Protein AF-A0A2U3QDW5-F1 (afdb_monomer_lite)

Foldseek 3Di:
DDDDDDPDDPPDPPPPPPPPPPPQLPPCNLAPEEEAEEAADEQDEACFAYEYAYEYHYEHAYEFNVNRAADQASEFYVAEYHDDDYEYPRHAYEHQAEYEEENYEYAHEYAYCAYYHYYHYDHPYYYHHVNPDDGPDPSVVSVVVNVVVVVVVVPDDDPDDDDDDD

Sequence (166 aa):
MRNSFFLSILTGILITCSISQATMIGPASDYNVFVFHDMNVWTSHSQGRVAAGGNISMSGGYSVGLLASPADYSMVSGRNVYFGPGTVFNGGVFAGGNIQLKNYCVRGDVTANGRINKNGGTITGKISQNAADVSPIGFASAYSYLSSTSLSLAAMAPTGITYVSP

Secondary structure (DSSP, 8-state):
-------------------------GGGTT-SEEESS-EEEES-EESS-EEESS-EEEESS-EE-TTSPP-SEEEEESS-EEE-SEEE-SSEEEESS-EEEEEEEESS-EEESS-EEEEEEEE-S-EEES--PPPSS-HHHHHHHHHHHHHHHHTSPP--------

InterPro domains:
  IPR026588 Choice-of-anchor A domain [PF20597] (26-162)
  IPR026588 Choice-of-anchor A domain [TIGR04215] (30-161)

pLDDT: mean 85.48, std 17.39, range [38.56, 98.69]

Organism: NCBI:txid2016548

Structure (mmCIF, N/CA/C/O backbone):
data_AF-A0A2U3QDW5-F1
#
_entry.id   AF-A0A2U3QDW5-F1
#
loop_
_atom_site.group_PDB
_atom_site.id
_atom_site.type_symbol
_atom_site.label_atom_id
_atom_site.label_alt_id
_atom_site.label_comp_id
_atom_site.label_asym_id
_atom_site.label_entity_id
_atom_site.label_seq_id
_atom_site.pdbx_PDB_ins_code
_atom_site.Cartn_x
_atom_site.Cartn_y
_atom_site.Cartn_z
_atom_site.occupancy
_atom_site.B_iso_or_equiv
_atom_site.auth_seq_id
_atom_site.auth_comp_id
_atom_site.auth_asym_id
_atom_site.auth_atom_id
_atom_site.pdbx_PDB_model_num
ATOM 1 N N . MET A 1 1 ? 35.000 -24.744 -71.842 1.00 38.56 1 MET A N 1
ATOM 2 C CA . MET A 1 1 ? 34.648 -23.310 -71.960 1.00 38.56 1 MET A CA 1
ATOM 3 C C . MET A 1 1 ? 33.254 -23.144 -71.366 1.00 38.56 1 MET A C 1
ATOM 5 O O . MET A 1 1 ? 32.343 -23.799 -71.836 1.00 38.56 1 MET A O 1
ATOM 9 N N . ARG A 1 2 ? 33.167 -22.614 -70.137 1.00 44.47 2 ARG A N 1
ATOM 10 C CA . ARG A 1 2 ? 32.606 -21.276 -69.840 1.00 44.47 2 ARG A CA 1
ATOM 11 C C . ARG A 1 2 ? 31.138 -21.131 -70.275 1.00 44.47 2 ARG A C 1
ATOM 13 O O . ARG A 1 2 ? 30.888 -20.855 -71.437 1.00 44.47 2 ARG A O 1
ATOM 20 N N . ASN A 1 3 ? 30.196 -21.235 -69.339 1.00 40.28 3 ASN A N 1
ATOM 21 C CA . ASN A 1 3 ? 29.643 -20.035 -68.705 1.00 40.28 3 ASN A CA 1
ATOM 22 C C . ASN A 1 3 ? 28.633 -20.389 -67.606 1.00 40.28 3 ASN A C 1
ATOM 24 O O . ASN A 1 3 ? 27.570 -20.950 -67.849 1.00 40.28 3 ASN A O 1
ATOM 28 N N . SER A 1 4 ? 29.023 -20.014 -66.395 1.00 49.50 4 SER A N 1
ATOM 29 C CA . SER A 1 4 ? 28.197 -19.807 -65.214 1.00 49.50 4 SER A CA 1
ATOM 30 C C . SER A 1 4 ? 27.177 -18.675 -65.432 1.00 49.50 4 SER A C 1
ATOM 32 O O . SER A 1 4 ? 27.296 -17.924 -66.397 1.00 49.50 4 SER A O 1
ATOM 34 N N . PHE A 1 5 ? 26.298 -18.498 -64.438 1.00 45.91 5 PHE A N 1
ATOM 35 C CA . PHE A 1 5 ? 25.375 -17.372 -64.210 1.00 45.91 5 PHE A CA 1
ATOM 36 C C . PHE A 1 5 ? 24.013 -17.476 -64.891 1.00 45.91 5 PHE A C 1
ATOM 38 O O . PHE A 1 5 ? 23.883 -17.092 -66.037 1.00 45.91 5 PHE A O 1
ATOM 45 N N . PHE A 1 6 ? 22.994 -17.923 -64.147 1.00 39.94 6 PHE A N 1
ATOM 46 C CA . PHE A 1 6 ? 21.693 -17.231 -64.033 1.00 39.94 6 PHE A CA 1
ATOM 47 C C . PHE A 1 6 ? 20.846 -17.852 -62.902 1.00 39.94 6 PHE A C 1
ATOM 49 O O . PHE A 1 6 ? 19.665 -18.142 -63.052 1.00 39.94 6 PHE A O 1
ATOM 56 N N . LEU A 1 7 ? 21.465 -18.066 -61.736 1.00 42.16 7 LEU A N 1
ATOM 57 C CA . LEU A 1 7 ? 20.757 -18.424 -60.506 1.00 42.16 7 LEU A CA 1
ATOM 58 C C . LEU A 1 7 ? 21.009 -17.336 -59.464 1.00 42.16 7 LEU A C 1
ATOM 60 O O . LEU A 1 7 ? 21.755 -17.518 -58.510 1.00 42.16 7 LEU A O 1
ATOM 64 N N . SER A 1 8 ? 20.455 -16.155 -59.702 1.00 49.69 8 SER A N 1
ATOM 65 C CA . SER A 1 8 ? 20.518 -15.056 -58.743 1.00 49.69 8 SER A CA 1
ATOM 66 C C . SER A 1 8 ? 19.513 -13.995 -59.157 1.00 49.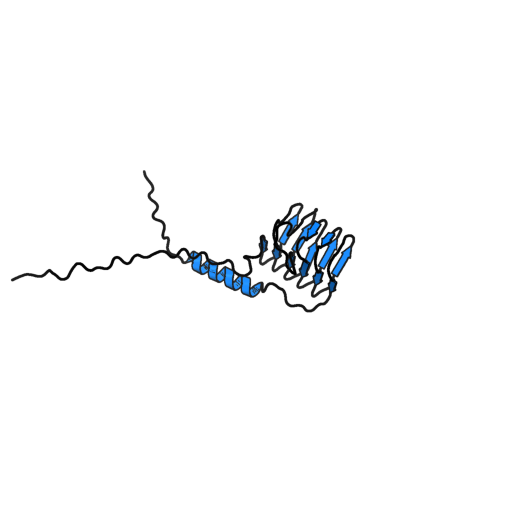69 8 SER A C 1
ATOM 68 O O . SER A 1 8 ? 19.736 -13.322 -60.156 1.00 49.69 8 SER A O 1
ATOM 70 N N . ILE A 1 9 ? 18.403 -13.911 -58.427 1.00 48.69 9 ILE A N 1
ATOM 71 C CA . ILE A 1 9 ? 17.728 -12.704 -57.909 1.00 48.69 9 ILE A CA 1
ATOM 72 C C . ILE A 1 9 ? 16.348 -13.185 -57.431 1.00 48.69 9 ILE A C 1
ATOM 74 O O . ILE A 1 9 ? 15.319 -13.005 -58.068 1.00 48.69 9 ILE A O 1
ATOM 78 N N . LEU A 1 10 ? 16.345 -13.879 -56.297 1.00 40.44 10 LEU A N 1
ATOM 79 C CA . LEU A 1 10 ? 15.215 -13.857 -55.369 1.00 40.44 10 LEU A CA 1
ATOM 80 C C . LEU A 1 10 ? 15.784 -14.002 -53.957 1.00 40.44 10 LEU A C 1
ATOM 82 O O . LEU A 1 10 ? 15.406 -14.870 -53.178 1.00 40.44 10 LEU A O 1
ATOM 86 N N . THR A 1 11 ? 16.794 -13.186 -53.658 1.00 47.88 11 THR A N 1
ATOM 87 C CA . THR A 1 11 ? 17.320 -13.068 -52.303 1.00 47.88 11 THR A CA 1
ATOM 88 C C . THR A 1 11 ? 16.323 -12.205 -51.550 1.00 47.88 11 THR A C 1
ATOM 90 O O . THR A 1 11 ? 16.241 -10.998 -51.768 1.00 47.88 11 THR A O 1
ATOM 93 N N . GLY A 1 12 ? 15.487 -12.873 -50.757 1.00 46.12 12 GLY A N 1
ATOM 94 C CA . GLY A 1 12 ? 14.440 -12.256 -49.964 1.00 46.12 12 GLY A CA 1
ATOM 95 C C . GLY A 1 12 ? 14.976 -11.094 -49.137 1.00 46.12 12 GLY A C 1
ATOM 96 O O . GLY A 1 12 ? 15.917 -11.241 -48.358 1.00 46.12 12 GLY A O 1
ATOM 97 N N . ILE A 1 13 ? 14.335 -9.940 -49.293 1.00 50.69 13 ILE A N 1
ATOM 98 C CA . ILE A 1 13 ? 14.394 -8.874 -48.301 1.00 50.69 13 ILE A CA 1
ATOM 99 C C . ILE A 1 13 ? 13.640 -9.406 -47.076 1.00 50.69 13 ILE A C 1
ATOM 101 O O . ILE A 1 13 ? 12.413 -9.382 -47.009 1.00 50.69 13 ILE A O 1
ATOM 105 N N . LEU A 1 14 ? 14.393 -9.960 -46.124 1.00 44.94 14 LEU A N 1
ATOM 106 C CA . LEU A 1 14 ? 13.940 -10.178 -44.756 1.00 44.94 14 LEU A CA 1
ATOM 107 C C . LEU A 1 14 ? 13.760 -8.796 -44.130 1.00 44.94 14 LEU A C 1
ATOM 109 O O . LEU A 1 14 ? 14.708 -8.186 -43.642 1.00 44.94 14 LEU A O 1
ATOM 113 N N . ILE A 1 15 ? 12.532 -8.285 -44.185 1.00 53.72 15 ILE A N 1
ATOM 114 C CA . ILE A 1 15 ? 12.111 -7.152 -43.367 1.00 53.72 15 ILE A CA 1
ATOM 115 C C . ILE A 1 15 ? 12.164 -7.644 -41.919 1.00 53.72 15 ILE A C 1
ATOM 117 O O . ILE A 1 15 ? 11.224 -8.271 -41.432 1.00 53.72 15 ILE A O 1
ATOM 121 N N . THR A 1 16 ? 13.273 -7.398 -41.220 1.00 47.34 16 THR A N 1
ATOM 122 C CA . THR A 1 16 ? 13.314 -7.521 -39.763 1.00 47.34 16 THR A CA 1
ATOM 123 C C . THR A 1 16 ? 12.519 -6.350 -39.204 1.00 47.34 16 THR A C 1
ATOM 125 O O . THR A 1 16 ? 13.060 -5.291 -38.892 1.00 47.34 16 THR A O 1
ATOM 128 N N . CYS A 1 17 ? 11.197 -6.502 -39.158 1.00 46.84 17 CYS A N 1
ATOM 129 C CA . CYS A 1 17 ? 10.355 -5.589 -38.411 1.00 46.84 17 CYS A CA 1
ATOM 130 C C . CYS A 1 17 ? 10.716 -5.789 -36.939 1.00 46.84 17 CYS A C 1
ATOM 132 O O . CYS A 1 17 ? 10.367 -6.806 -36.338 1.00 46.84 17 CYS A O 1
ATOM 134 N N . SER A 1 18 ? 11.489 -4.859 -36.382 1.00 47.31 18 SER A N 1
ATOM 135 C CA . SER A 1 18 ? 11.727 -4.785 -34.948 1.00 47.31 18 SER A CA 1
ATOM 136 C C . SER A 1 18 ? 10.377 -4.558 -34.285 1.00 47.31 18 SER A C 1
ATOM 138 O O . SER A 1 18 ? 9.852 -3.446 -34.281 1.00 47.31 18 SER A O 1
ATOM 140 N N . ILE A 1 19 ? 9.771 -5.635 -33.791 1.00 48.06 19 ILE A N 1
ATOM 141 C CA . ILE A 1 19 ? 8.536 -5.561 -33.023 1.00 48.06 19 ILE A CA 1
ATOM 142 C C . ILE A 1 19 ? 8.882 -4.734 -31.786 1.00 48.06 19 ILE A C 1
ATOM 144 O O . ILE A 1 19 ? 9.697 -5.160 -30.967 1.00 48.06 19 ILE A O 1
ATOM 148 N N . SER A 1 20 ? 8.317 -3.533 -31.677 1.00 45.94 20 SER A N 1
ATOM 149 C CA . SER A 1 20 ? 8.416 -2.738 -30.457 1.00 45.94 20 SER A CA 1
ATOM 150 C C . SER A 1 20 ? 7.672 -3.498 -29.361 1.00 45.94 20 SER A C 1
ATOM 152 O O . SER A 1 20 ? 6.446 -3.440 -29.267 1.00 45.94 20 SER A O 1
ATOM 154 N N . GLN A 1 21 ? 8.399 -4.301 -28.584 1.00 50.88 21 GLN A N 1
ATOM 155 C CA . GLN A 1 21 ? 7.852 -4.961 -27.408 1.00 50.88 21 GLN A CA 1
ATOM 156 C C . GLN A 1 21 ? 7.754 -3.913 -26.305 1.00 50.88 21 GLN A C 1
ATOM 158 O O . GLN A 1 21 ? 8.677 -3.718 -25.517 1.00 50.88 21 GLN A O 1
ATOM 163 N N . ALA A 1 22 ? 6.617 -3.222 -26.246 1.00 46.34 22 ALA A N 1
ATOM 164 C CA . ALA A 1 22 ? 6.190 -2.589 -25.010 1.00 46.34 22 ALA A CA 1
ATOM 165 C C . ALA A 1 22 ? 5.839 -3.716 -24.030 1.00 46.34 22 ALA A C 1
ATOM 167 O O . ALA A 1 22 ? 4.686 -4.131 -23.921 1.00 46.34 22 ALA A O 1
ATOM 168 N N . THR A 1 23 ? 6.850 -4.285 -23.371 1.00 56.50 23 THR A N 1
ATOM 169 C CA . THR A 1 23 ? 6.611 -5.294 -22.345 1.00 56.50 23 THR A CA 1
ATOM 170 C C . THR A 1 23 ? 5.862 -4.618 -21.211 1.00 56.50 23 THR A C 1
ATOM 172 O O . THR A 1 23 ? 6.377 -3.696 -20.576 1.00 56.50 23 THR A O 1
ATOM 175 N N . MET A 1 24 ? 4.622 -5.051 -20.971 1.00 67.12 24 MET A N 1
ATOM 176 C CA . MET A 1 24 ? 3.855 -4.582 -19.824 1.00 67.12 24 MET A CA 1
ATOM 177 C C . MET A 1 24 ? 4.691 -4.825 -18.568 1.00 67.12 24 MET A C 1
ATOM 179 O O . MET A 1 24 ? 5.183 -5.936 -18.361 1.00 67.12 24 MET A O 1
ATOM 183 N N . ILE A 1 25 ? 4.817 -3.829 -17.692 1.00 75.56 25 ILE A N 1
ATOM 184 C CA . ILE A 1 25 ? 5.559 -3.934 -16.420 1.00 75.56 25 ILE A CA 1
ATOM 185 C C . ILE A 1 25 ? 4.851 -4.835 -15.380 1.00 75.56 25 ILE A C 1
ATOM 187 O O . ILE A 1 25 ? 5.111 -4.767 -14.179 1.00 75.56 25 ILE A O 1
ATOM 191 N N . GLY A 1 26 ? 3.952 -5.706 -15.848 1.00 81.75 26 GLY A N 1
ATOM 192 C CA . GLY A 1 26 ? 3.249 -6.716 -15.072 1.00 81.75 26 GLY A CA 1
ATOM 193 C C . GLY A 1 26 ? 2.456 -6.102 -13.913 1.00 81.75 26 GLY A C 1
ATOM 194 O O . GLY A 1 26 ? 1.823 -5.060 -14.104 1.00 81.75 26 GLY A O 1
ATOM 195 N N . PRO A 1 27 ? 2.493 -6.700 -12.709 1.00 78.50 27 PRO A N 1
ATOM 196 C CA . PRO A 1 27 ? 1.728 -6.228 -11.550 1.00 78.50 27 PRO A CA 1
ATOM 197 C C . PRO A 1 27 ? 2.120 -4.821 -11.069 1.00 78.50 27 PRO A C 1
ATOM 199 O O . PRO A 1 27 ? 1.408 -4.243 -10.257 1.00 78.50 27 PRO A O 1
ATOM 202 N N . ALA A 1 28 ? 3.227 -4.246 -11.557 1.00 84.75 28 ALA A N 1
ATOM 203 C CA . ALA A 1 28 ? 3.594 -2.864 -11.257 1.00 84.75 28 ALA A CA 1
ATOM 204 C C . ALA A 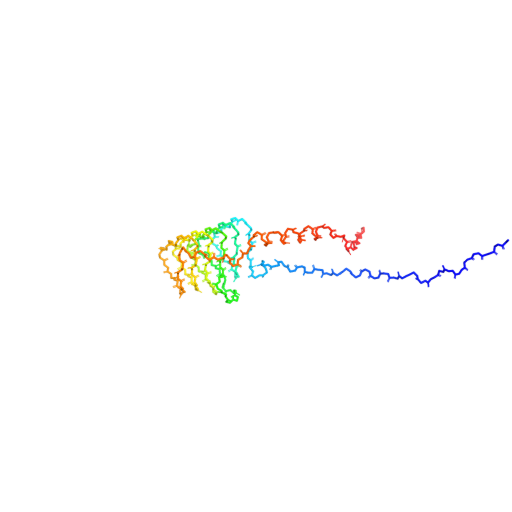1 28 ? 2.788 -1.832 -12.067 1.00 84.75 28 ALA A C 1
ATOM 206 O O . ALA A 1 28 ? 2.792 -0.659 -11.710 1.00 84.75 28 ALA A O 1
ATOM 207 N N . SER A 1 29 ? 2.094 -2.246 -13.134 1.00 86.06 29 SER A N 1
ATOM 208 C CA . SER A 1 29 ? 1.377 -1.333 -14.043 1.00 86.06 29 SER A CA 1
ATOM 209 C C . SER A 1 29 ? 0.229 -0.567 -13.383 1.00 86.06 29 SER A C 1
ATOM 211 O O . SER A 1 29 ? -0.052 0.560 -13.781 1.00 86.06 29 SER A O 1
ATOM 213 N N . ASP A 1 30 ? -0.366 -1.126 -12.330 1.00 87.69 30 ASP A N 1
ATOM 214 C CA . ASP A 1 30 ? -1.448 -0.493 -11.569 1.00 87.69 30 ASP A CA 1
ATOM 215 C C . ASP A 1 30 ? -0.958 0.529 -10.524 1.00 87.69 30 ASP A C 1
ATOM 217 O O . ASP A 1 30 ? -1.766 1.142 -9.816 1.00 87.69 30 ASP A O 1
ATOM 221 N N . TYR A 1 31 ? 0.362 0.706 -10.388 1.00 91.50 31 TYR A N 1
ATOM 222 C CA . TYR A 1 31 ? 0.981 1.499 -9.330 1.00 91.50 31 TYR A CA 1
ATOM 223 C C . TYR A 1 31 ? 1.832 2.633 -9.902 1.00 91.50 31 TYR A C 1
ATOM 225 O O . TYR A 1 31 ? 2.665 2.444 -10.782 1.00 91.50 31 TYR A O 1
ATOM 233 N N . ASN A 1 32 ? 1.680 3.828 -9.328 1.00 92.75 32 ASN A N 1
ATOM 234 C CA . ASN A 1 32 ? 2.551 4.965 -9.631 1.00 92.75 32 ASN A CA 1
ATOM 235 C C . ASN A 1 32 ? 3.938 4.801 -9.012 1.00 92.75 32 ASN A C 1
ATOM 237 O O . ASN A 1 32 ? 4.920 5.318 -9.539 1.00 92.75 32 ASN A O 1
ATOM 241 N N . VAL A 1 33 ? 4.006 4.117 -7.871 1.00 93.12 33 VAL A N 1
ATOM 242 C CA . VAL A 1 33 ? 5.256 3.792 -7.192 1.00 93.12 33 VAL A CA 1
ATOM 243 C C . VAL A 1 33 ? 5.236 2.313 -6.859 1.00 93.12 33 VAL A C 1
ATOM 245 O O . VAL A 1 33 ? 4.354 1.855 -6.134 1.00 93.12 33 VAL A O 1
ATOM 248 N N . PHE A 1 34 ? 6.220 1.583 -7.371 1.00 94.44 34 PHE A N 1
ATOM 249 C CA . PHE A 1 34 ? 6.408 0.166 -7.098 1.00 94.44 34 PHE A CA 1
ATOM 250 C C . PHE A 1 34 ? 7.873 -0.082 -6.735 1.00 94.44 34 PHE A C 1
ATOM 252 O O . PHE A 1 34 ? 8.766 0.129 -7.554 1.00 94.44 34 PHE A O 1
ATOM 259 N N . VAL A 1 35 ? 8.130 -0.501 -5.497 1.00 95.12 35 VAL A N 1
ATOM 260 C CA . VAL A 1 35 ? 9.483 -0.697 -4.953 1.00 95.12 35 VAL A CA 1
ATOM 261 C C . VAL A 1 35 ? 9.596 -2.111 -4.388 1.00 95.12 35 VAL A C 1
ATOM 263 O O . VAL A 1 35 ? 8.678 -2.599 -3.743 1.00 95.12 35 VAL A O 1
ATOM 266 N N . PHE A 1 36 ? 10.714 -2.805 -4.597 1.00 94.38 36 PHE A N 1
ATOM 267 C CA . PHE A 1 36 ? 10.899 -4.154 -4.031 1.00 94.38 36 PHE A CA 1
ATOM 268 C C . PHE A 1 36 ? 11.341 -4.150 -2.565 1.00 94.38 36 PHE A C 1
ATOM 270 O O . PHE A 1 36 ? 11.092 -5.105 -1.832 1.00 94.38 36 PHE A O 1
ATOM 277 N N . HIS A 1 37 ? 11.996 -3.074 -2.145 1.00 95.75 37 HIS A N 1
ATOM 278 C CA . HIS A 1 37 ? 12.522 -2.884 -0.800 1.00 95.75 37 HIS A CA 1
ATOM 279 C C . HIS A 1 37 ? 11.693 -1.860 -0.021 1.00 95.75 37 HIS A C 1
ATOM 281 O O . HIS A 1 37 ? 10.511 -1.660 -0.301 1.00 95.75 37 HIS A O 1
ATOM 287 N N . ASP A 1 38 ? 12.307 -1.261 0.993 1.00 97.19 38 ASP A N 1
ATOM 288 C CA . ASP A 1 38 ? 11.679 -0.271 1.850 1.00 97.19 38 ASP A CA 1
ATOM 289 C C . ASP A 1 38 ? 11.487 1.057 1.101 1.00 97.19 38 ASP A C 1
ATOM 291 O O . ASP A 1 38 ? 12.333 1.488 0.315 1.00 97.19 38 ASP A O 1
ATOM 295 N N . MET A 1 39 ? 10.370 1.723 1.376 1.00 95.31 39 MET A N 1
ATOM 296 C CA . MET A 1 39 ? 10.039 3.051 0.877 1.00 95.31 39 MET A CA 1
ATOM 297 C C . MET A 1 39 ? 9.975 4.023 2.053 1.00 95.31 39 MET A C 1
ATOM 299 O O . MET A 1 39 ? 9.179 3.830 2.970 1.00 95.31 39 MET A O 1
ATOM 303 N N . ASN A 1 40 ? 10.775 5.089 2.005 1.00 94.81 40 ASN A N 1
ATOM 304 C CA . ASN A 1 40 ? 10.743 6.166 2.991 1.00 94.81 40 ASN A CA 1
ATOM 305 C C . ASN A 1 40 ? 10.544 7.511 2.289 1.00 94.81 40 ASN A C 1
ATOM 307 O O . ASN A 1 40 ? 11.385 7.918 1.488 1.00 94.81 40 ASN A O 1
ATOM 311 N N . VAL A 1 41 ? 9.433 8.188 2.572 1.00 90.75 41 VAL A N 1
ATOM 312 C CA . VAL A 1 41 ? 9.081 9.466 1.939 1.00 90.75 41 VAL A CA 1
ATOM 313 C C . VAL A 1 41 ? 8.532 10.468 2.952 1.00 90.75 41 VAL A C 1
ATOM 315 O O . VAL A 1 41 ? 7.856 10.117 3.921 1.00 90.75 41 VAL A O 1
ATOM 318 N N . TRP A 1 42 ? 8.812 11.745 2.699 1.00 88.19 42 TRP A N 1
ATOM 319 C CA . TRP A 1 42 ? 8.462 12.864 3.570 1.00 88.19 42 TRP A CA 1
ATOM 320 C C . TRP A 1 42 ? 7.804 13.986 2.752 1.00 88.19 42 TRP A C 1
ATOM 322 O O . TRP A 1 42 ? 8.282 14.303 1.665 1.00 88.19 42 TRP A O 1
ATOM 332 N N . THR A 1 43 ? 6.702 14.556 3.259 1.00 79.19 43 THR A N 1
ATOM 333 C CA . THR A 1 43 ? 6.027 15.778 2.746 1.00 79.19 43 THR A CA 1
ATOM 334 C C . THR A 1 43 ? 5.847 15.839 1.220 1.00 79.19 43 THR A C 1
ATOM 336 O O . THR A 1 43 ? 6.437 16.684 0.549 1.00 79.19 43 THR A O 1
ATOM 339 N N . SER A 1 44 ? 5.036 14.951 0.643 1.00 84.06 44 SER A N 1
ATOM 340 C CA . SER A 1 44 ? 4.719 14.973 -0.796 1.00 84.06 44 SER A CA 1
ATOM 341 C C . SER A 1 44 ? 3.370 14.288 -1.068 1.00 84.06 44 SER A C 1
ATOM 343 O O . SER A 1 44 ? 2.576 14.112 -0.151 1.00 84.06 44 SER A O 1
ATOM 345 N N . HIS A 1 45 ? 3.047 13.934 -2.307 1.00 81.50 45 HIS A N 1
ATOM 346 C CA . HIS A 1 45 ? 1.879 13.118 -2.622 1.00 81.50 45 HIS A CA 1
ATOM 347 C C . HIS A 1 45 ? 2.151 12.208 -3.823 1.00 81.50 45 HIS A C 1
ATOM 349 O O . HIS A 1 45 ? 2.809 12.608 -4.782 1.00 81.50 45 HIS A O 1
ATOM 355 N N . SER A 1 46 ? 1.601 10.995 -3.791 1.00 85.00 46 SER A N 1
ATOM 356 C CA . SER A 1 46 ? 1.461 10.144 -4.971 1.00 85.00 46 SER A CA 1
ATOM 357 C C . SER A 1 46 ? 0.038 10.276 -5.488 1.00 85.00 46 SER A C 1
ATOM 359 O O . SER A 1 46 ? -0.921 9.974 -4.774 1.00 85.00 46 SER A O 1
ATOM 361 N N . GLN A 1 47 ? -0.106 10.712 -6.738 1.00 88.12 47 GLN A N 1
ATOM 362 C CA . GLN A 1 47 ? -1.422 10.811 -7.368 1.00 88.12 47 GLN A CA 1
ATOM 363 C C . GLN A 1 47 ? -2.065 9.430 -7.553 1.00 88.12 47 GLN A C 1
ATOM 365 O O . GLN A 1 47 ? -3.279 9.305 -7.424 1.00 88.12 47 GLN A O 1
ATOM 370 N N . GLY A 1 48 ? -1.263 8.387 -7.781 1.00 92.38 48 GLY A N 1
ATOM 371 C CA . GLY A 1 48 ? -1.750 7.014 -7.904 1.00 92.38 48 GLY A CA 1
ATOM 372 C C . GLY A 1 48 ? -1.372 6.112 -6.737 1.00 92.38 48 GLY A C 1
ATOM 373 O O . GLY A 1 48 ? -0.922 6.571 -5.681 1.00 92.38 48 GLY A O 1
ATOM 374 N N . ARG A 1 49 ? -1.562 4.807 -6.948 1.00 95.38 49 ARG A N 1
ATOM 375 C CA . ARG A 1 49 ? -1.331 3.768 -5.938 1.00 95.38 49 ARG A CA 1
ATOM 376 C C . ARG A 1 49 ? 0.158 3.562 -5.673 1.00 95.38 49 ARG A C 1
ATOM 378 O O . ARG A 1 49 ? 0.996 3.826 -6.536 1.00 95.38 49 ARG A O 1
ATOM 385 N N . VAL A 1 50 ? 0.470 3.068 -4.479 1.00 96.56 50 VAL A N 1
ATOM 386 C CA . VAL A 1 50 ? 1.838 2.816 -4.019 1.00 96.56 50 VAL A CA 1
ATOM 387 C C . VAL A 1 50 ? 1.974 1.390 -3.494 1.00 96.56 50 VAL A C 1
ATOM 389 O O . VAL A 1 50 ? 1.147 0.927 -2.709 1.00 96.56 50 VAL A O 1
ATOM 392 N N . ALA A 1 51 ? 3.051 0.721 -3.891 1.00 97.19 51 ALA A N 1
ATOM 393 C CA . ALA A 1 51 ? 3.419 -0.607 -3.437 1.00 97.19 51 ALA A CA 1
ATOM 394 C C . ALA A 1 51 ? 4.902 -0.680 -3.060 1.00 97.19 51 ALA A C 1
ATOM 396 O O . ALA A 1 51 ? 5.763 -0.226 -3.816 1.00 97.19 51 ALA A O 1
ATOM 397 N N . ALA A 1 52 ? 5.207 -1.301 -1.920 1.00 97.75 52 ALA A N 1
ATOM 398 C CA . ALA A 1 52 ? 6.573 -1.616 -1.519 1.00 97.75 52 ALA A CA 1
ATOM 399 C C . ALA A 1 52 ? 6.668 -3.053 -0.989 1.00 97.75 52 ALA A C 1
ATOM 401 O O . ALA A 1 52 ? 5.894 -3.443 -0.120 1.00 97.75 52 ALA A O 1
ATOM 402 N N . GLY A 1 53 ? 7.622 -3.843 -1.482 1.00 96.69 53 GLY A N 1
ATOM 403 C CA . GLY A 1 53 ? 7.859 -5.207 -0.994 1.00 96.69 53 GLY A CA 1
ATOM 404 C C . GLY A 1 53 ? 8.467 -5.240 0.408 1.00 96.69 53 GLY A C 1
ATOM 405 O O . GLY A 1 53 ? 8.290 -6.210 1.145 1.00 96.69 53 GLY A O 1
ATOM 406 N N . GLY A 1 54 ? 9.152 -4.161 0.788 1.00 97.38 54 GLY A N 1
ATOM 407 C CA . GLY A 1 54 ? 9.654 -3.925 2.131 1.00 97.38 54 GLY A CA 1
ATOM 408 C C . GLY A 1 54 ? 8.650 -3.194 3.021 1.00 97.38 54 GLY A C 1
ATOM 409 O O . GLY A 1 54 ? 7.443 -3.398 2.929 1.00 97.38 54 GLY A O 1
ATOM 410 N N . ASN A 1 55 ? 9.163 -2.361 3.922 1.00 98.19 55 ASN A N 1
ATOM 411 C CA . ASN A 1 55 ? 8.361 -1.474 4.762 1.00 98.19 55 ASN A CA 1
ATOM 412 C C . ASN A 1 55 ? 7.961 -0.198 4.006 1.00 98.19 55 ASN A C 1
ATOM 414 O O . ASN A 1 55 ? 8.728 0.313 3.194 1.00 98.19 55 ASN A O 1
ATOM 418 N N . ILE A 1 56 ? 6.812 0.380 4.351 1.00 97.94 56 ILE A N 1
ATOM 419 C CA . ILE A 1 56 ? 6.421 1.729 3.926 1.00 97.94 56 ILE A CA 1
ATOM 420 C C . ILE A 1 56 ? 6.496 2.662 5.130 1.00 97.94 56 ILE A C 1
ATOM 422 O O . ILE A 1 56 ? 5.826 2.425 6.131 1.00 97.94 56 ILE A O 1
ATOM 426 N N . SER A 1 57 ? 7.269 3.739 5.016 1.00 97.12 57 SER A N 1
ATOM 427 C CA . SER A 1 57 ? 7.334 4.843 5.972 1.00 97.12 57 SER A CA 1
ATOM 428 C C . SER A 1 57 ? 6.983 6.148 5.265 1.00 97.12 57 SER A C 1
ATOM 430 O O . SER A 1 57 ? 7.697 6.608 4.374 1.00 97.12 57 SER A O 1
ATOM 432 N N . MET A 1 58 ? 5.852 6.735 5.643 1.00 94.62 58 MET A N 1
ATOM 433 C CA . MET A 1 58 ? 5.322 7.961 5.056 1.00 94.62 58 MET A CA 1
ATOM 434 C C . MET A 1 58 ? 4.953 8.942 6.158 1.00 94.62 58 MET A C 1
ATOM 436 O O . MET A 1 58 ? 4.162 8.631 7.051 1.00 94.62 58 MET A O 1
ATOM 440 N N . SER A 1 59 ? 5.518 10.141 6.096 1.00 91.56 59 SER A N 1
ATOM 441 C CA . SER A 1 59 ? 5.341 11.164 7.128 1.00 91.56 59 SER A CA 1
ATOM 442 C C . SER A 1 59 ? 5.212 12.566 6.534 1.00 91.56 59 SER A C 1
ATOM 444 O O . SER A 1 59 ? 5.454 12.798 5.348 1.00 91.56 59 SER A O 1
ATOM 446 N N . GLY A 1 60 ? 4.801 13.519 7.371 1.00 88.12 60 GLY A N 1
ATOM 447 C CA . GLY A 1 60 ? 4.746 14.935 7.003 1.00 88.12 60 GLY A CA 1
ATOM 448 C C . GLY A 1 60 ? 3.611 15.319 6.045 1.00 88.12 60 GLY A C 1
ATOM 449 O O . GLY A 1 60 ? 3.753 16.267 5.287 1.00 88.12 60 GLY A O 1
ATOM 450 N N . GLY A 1 61 ? 2.483 14.604 6.053 1.00 86.81 61 GLY A N 1
ATOM 451 C CA . GLY A 1 61 ? 1.307 14.943 5.238 1.00 86.81 61 GLY A CA 1
ATOM 452 C C . GLY A 1 61 ? 1.204 14.156 3.932 1.00 86.81 61 GLY A C 1
ATOM 453 O O . GLY A 1 61 ? 0.400 14.518 3.072 1.00 86.81 61 GLY A O 1
ATOM 454 N N . TYR A 1 62 ? 2.005 13.097 3.765 1.00 89.75 62 TYR A N 1
ATOM 455 C CA . TYR A 1 62 ? 2.063 12.368 2.505 1.00 89.75 62 TYR A CA 1
ATOM 456 C C . TYR A 1 62 ? 0.727 11.700 2.173 1.00 89.75 62 TYR A C 1
ATOM 458 O O . TYR A 1 62 ? 0.189 10.949 2.983 1.00 89.75 62 TYR A O 1
ATOM 466 N N . SER A 1 63 ? 0.191 11.962 0.981 1.00 93.25 63 SER A N 1
ATOM 467 C CA . SER A 1 63 ? -1.096 11.405 0.546 1.00 93.25 63 SER A CA 1
ATOM 468 C C . SER A 1 63 ? -0.956 10.524 -0.693 1.00 93.25 63 SER A C 1
ATOM 470 O O . SER A 1 63 ? -0.065 10.736 -1.511 1.00 93.25 63 SER A O 1
ATOM 472 N N . VAL A 1 64 ? -1.821 9.518 -0.818 1.00 95.00 64 VAL A N 1
ATOM 473 C CA . VAL A 1 64 ? -1.737 8.463 -1.839 1.00 95.00 64 VAL A CA 1
ATOM 474 C C . VAL A 1 64 ? -3.078 8.293 -2.541 1.00 95.00 64 VAL A C 1
ATOM 476 O O . VAL A 1 64 ? -4.114 8.290 -1.883 1.00 95.00 64 VAL A O 1
ATOM 479 N N . GLY A 1 65 ? -3.053 8.085 -3.857 1.00 93.69 65 GLY A N 1
ATOM 480 C CA . GLY A 1 65 ? -4.193 7.570 -4.618 1.00 93.69 65 GLY A CA 1
ATOM 481 C C . GLY A 1 65 ? -5.282 8.587 -4.950 1.00 93.69 65 GLY A C 1
ATOM 482 O O . GLY A 1 65 ? -6.398 8.178 -5.254 1.00 93.69 65 GLY A O 1
ATOM 483 N N . LEU A 1 66 ? -4.999 9.895 -4.895 1.00 93.25 66 LEU A N 1
ATOM 484 C CA . LEU A 1 66 ? -6.001 10.940 -5.159 1.00 93.25 66 LEU A CA 1
ATOM 485 C C . LEU A 1 66 ? -6.654 10.804 -6.547 1.00 93.25 66 LEU A C 1
ATOM 487 O O . LEU A 1 66 ? -7.861 10.996 -6.679 1.00 93.25 66 LEU A O 1
ATOM 491 N N . LEU A 1 67 ? -5.860 10.447 -7.558 1.00 92.88 67 LEU A N 1
ATOM 492 C CA . LEU A 1 67 ? -6.283 10.225 -8.943 1.00 92.88 67 LEU A CA 1
ATOM 493 C C . LEU A 1 67 ? -6.233 8.741 -9.339 1.00 92.88 67 LEU A C 1
ATOM 495 O O . LEU A 1 67 ? -6.414 8.409 -10.509 1.00 92.88 67 LEU A O 1
ATOM 499 N N . ALA A 1 68 ? -5.987 7.836 -8.385 1.00 92.00 68 ALA A N 1
ATOM 500 C CA . ALA A 1 68 ? -6.085 6.406 -8.644 1.00 92.00 68 ALA A CA 1
ATOM 501 C C . ALA A 1 68 ? -7.547 6.019 -8.892 1.00 92.00 68 ALA A C 1
ATOM 503 O O . ALA A 1 68 ? -8.444 6.495 -8.193 1.00 92.00 68 ALA A O 1
ATOM 504 N N . SER A 1 69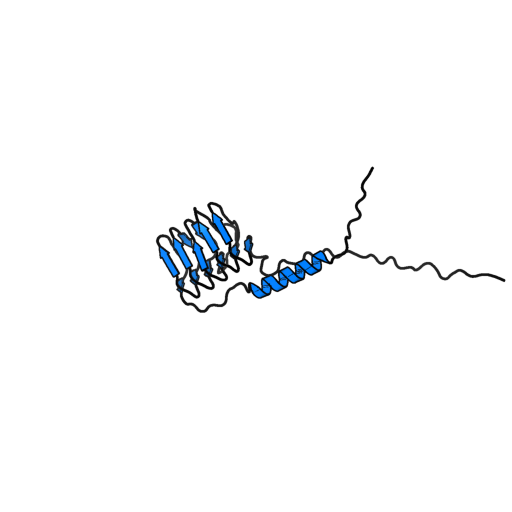 ? -7.777 5.097 -9.828 1.00 92.38 69 SER A N 1
ATOM 505 C CA . SER A 1 69 ? -9.074 4.418 -9.915 1.00 92.38 69 SER A CA 1
ATOM 506 C C . SER A 1 69 ? -9.350 3.663 -8.605 1.00 92.38 69 SER A C 1
ATOM 508 O O . SER A 1 69 ? -8.396 3.111 -8.041 1.00 92.38 69 SER A O 1
ATOM 510 N N . PRO A 1 70 ? -10.607 3.598 -8.124 1.00 93.44 70 PRO A N 1
ATOM 511 C CA . PRO A 1 70 ? -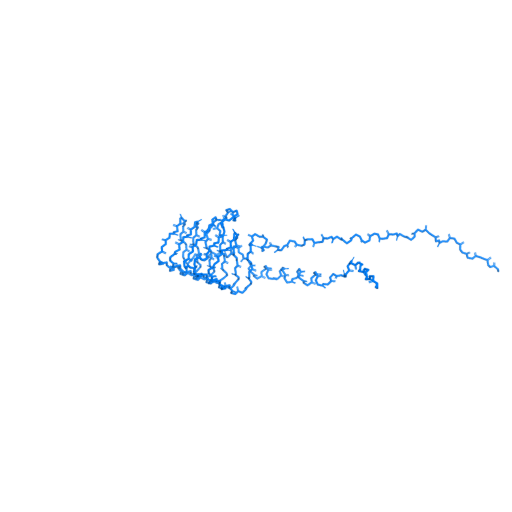10.952 2.852 -6.916 1.00 93.44 70 PRO A CA 1
ATOM 512 C C . PRO A 1 70 ? -10.449 1.403 -6.946 1.00 93.44 70 PRO A C 1
ATOM 514 O O . PRO A 1 70 ? -10.540 0.733 -7.975 1.00 93.44 70 PRO A O 1
ATOM 517 N N . ALA A 1 71 ? -9.910 0.931 -5.825 1.00 93.31 71 ALA A N 1
ATOM 518 C CA . ALA A 1 71 ? -9.553 -0.467 -5.583 1.00 93.31 71 ALA A CA 1
ATOM 519 C C . ALA A 1 71 ? -9.612 -0.787 -4.089 1.00 93.31 71 ALA A C 1
ATOM 521 O O . ALA A 1 71 ? -9.756 0.114 -3.263 1.00 93.31 71 ALA A O 1
ATOM 522 N N . ASP A 1 72 ? -9.433 -2.061 -3.747 1.00 94.38 72 ASP A N 1
ATOM 523 C CA . ASP A 1 72 ? -9.386 -2.508 -2.354 1.00 94.38 72 ASP A CA 1
ATOM 524 C C . ASP A 1 72 ? -8.263 -1.807 -1.583 1.00 94.38 72 ASP A C 1
ATOM 526 O O . ASP A 1 72 ? -8.478 -1.315 -0.475 1.00 94.38 72 ASP A O 1
ATOM 530 N N . TYR A 1 73 ? -7.081 -1.672 -2.200 1.00 96.88 73 TYR A N 1
ATOM 531 C CA . TYR A 1 73 ? -5.905 -1.063 -1.581 1.00 96.88 73 TYR A CA 1
ATOM 532 C C . TYR A 1 73 ? -5.190 -0.088 -2.522 1.00 96.88 73 TYR A C 1
ATOM 534 O O . TYR A 1 73 ? -4.756 -0.450 -3.616 1.00 96.88 73 TYR A O 1
ATOM 542 N N . SER A 1 74 ? -5.000 1.146 -2.052 1.00 97.00 74 SER A N 1
ATOM 543 C CA . SER A 1 74 ? -4.165 2.161 -2.714 1.00 97.00 74 SER A CA 1
ATOM 544 C C . SER A 1 74 ? -2.737 2.185 -2.170 1.00 97.00 74 SER A C 1
ATOM 546 O O . SER A 1 74 ? -1.847 2.760 -2.797 1.00 97.00 74 SER A O 1
ATOM 548 N N . MET A 1 75 ? -2.509 1.561 -1.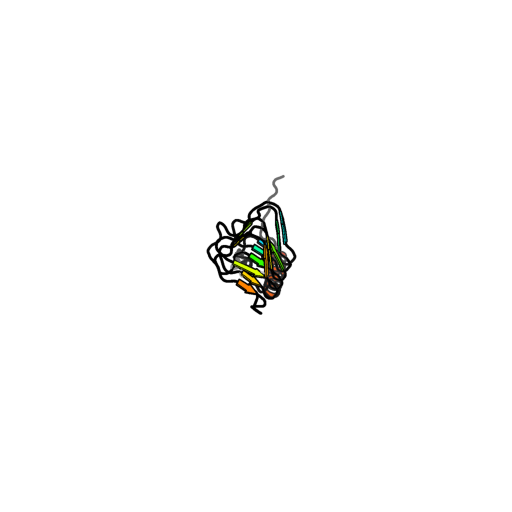013 1.00 97.38 75 MET A N 1
ATOM 549 C CA . MET A 1 75 ? -1.203 1.403 -0.385 1.00 97.38 75 MET A CA 1
ATOM 550 C C . MET A 1 75 ? -1.002 -0.058 0.012 1.00 97.38 75 MET A C 1
ATOM 552 O O . MET A 1 75 ? -1.785 -0.595 0.793 1.00 97.38 75 MET A O 1
ATOM 556 N N . VAL A 1 76 ? 0.056 -0.688 -0.498 1.00 98.00 76 VAL A N 1
ATOM 557 C CA . VAL A 1 76 ? 0.369 -2.097 -0.224 1.00 98.00 76 VAL A CA 1
ATOM 558 C C . VAL A 1 76 ? 1.815 -2.236 0.235 1.00 98.00 76 VAL A C 1
ATOM 560 O O . VAL A 1 76 ? 2.740 -1.870 -0.485 1.00 98.00 76 VAL A O 1
ATOM 563 N N . SER A 1 77 ? 2.016 -2.811 1.417 1.00 98.19 77 SER A N 1
ATOM 564 C CA . SER A 1 77 ? 3.333 -3.156 1.953 1.00 98.19 77 SER A CA 1
ATOM 565 C C . SER A 1 77 ? 3.476 -4.668 2.099 1.00 98.19 77 SER A C 1
ATOM 567 O O . SER A 1 77 ? 2.611 -5.324 2.682 1.00 98.19 77 SER A O 1
ATOM 569 N N . GLY A 1 78 ? 4.586 -5.230 1.622 1.00 97.50 78 GLY A N 1
ATOM 570 C CA . GLY A 1 78 ? 4.957 -6.622 1.887 1.00 97.50 78 GLY A CA 1
ATOM 571 C C . GLY A 1 78 ? 5.354 -6.860 3.348 1.00 97.50 78 GLY A C 1
ATOM 572 O O . GLY A 1 78 ? 5.333 -7.997 3.817 1.00 97.50 78 GLY A O 1
ATOM 573 N N . ARG A 1 79 ? 5.680 -5.793 4.089 1.00 97.69 79 ARG A N 1
ATOM 574 C CA . ARG A 1 79 ? 6.017 -5.827 5.516 1.00 97.69 79 ARG A CA 1
ATOM 575 C C . ARG A 1 79 ? 5.153 -4.834 6.291 1.00 97.69 79 ARG A C 1
ATOM 577 O O . ARG A 1 79 ? 3.933 -4.949 6.282 1.00 97.69 79 ARG A O 1
ATOM 584 N N . ASN A 1 80 ? 5.765 -3.900 7.018 1.00 98.50 80 ASN A N 1
ATOM 585 C CA . ASN A 1 80 ? 5.053 -2.978 7.894 1.00 98.50 80 ASN A CA 1
ATOM 586 C C . ASN A 1 80 ? 4.665 -1.686 7.161 1.00 98.50 80 ASN A C 1
ATOM 588 O O . ASN A 1 80 ? 5.297 -1.306 6.171 1.00 98.50 80 ASN A O 1
ATOM 592 N N . V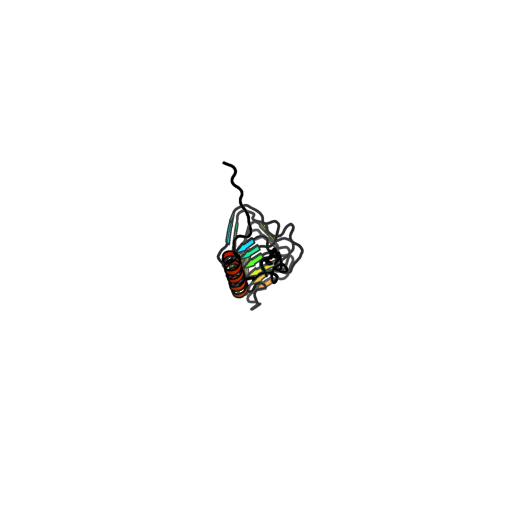AL A 1 81 ? 3.654 -0.988 7.678 1.00 98.50 81 VAL A N 1
ATOM 593 C CA . VAL A 1 81 ? 3.286 0.374 7.265 1.00 98.50 81 VAL A CA 1
ATOM 594 C C . VAL A 1 81 ? 3.377 1.308 8.465 1.00 98.50 81 VAL A C 1
ATOM 596 O O . VAL A 1 81 ? 2.771 1.055 9.504 1.00 98.50 81 VAL A O 1
ATOM 599 N N . TYR A 1 82 ? 4.082 2.417 8.288 1.00 98.00 82 TYR A N 1
ATOM 600 C CA . TYR A 1 82 ? 4.166 3.545 9.205 1.00 98.00 82 TYR A CA 1
ATOM 601 C C . TYR A 1 82 ? 3.633 4.766 8.463 1.00 98.00 82 TYR A C 1
ATOM 603 O O . TYR A 1 82 ? 4.304 5.304 7.582 1.00 98.00 82 TYR A O 1
ATOM 611 N N . PHE A 1 83 ? 2.400 5.165 8.761 1.00 97.44 83 PHE A N 1
ATOM 612 C CA . PHE A 1 83 ? 1.703 6.186 7.990 1.00 97.44 83 PHE A CA 1
ATOM 613 C C . PHE A 1 83 ? 1.174 7.310 8.868 1.00 97.44 83 PHE A C 1
ATOM 615 O O . PHE A 1 83 ? 0.351 7.117 9.766 1.00 97.44 83 PHE A O 1
ATOM 622 N N . GLY A 1 84 ? 1.593 8.514 8.516 1.00 91.75 84 GLY A N 1
ATOM 623 C CA . GLY A 1 84 ? 0.878 9.732 8.823 1.00 91.75 84 GLY A CA 1
ATOM 624 C C . GLY A 1 84 ? 1.753 10.829 9.440 1.00 91.75 84 GLY A C 1
ATOM 625 O O . GLY A 1 84 ? 2.858 10.564 9.920 1.00 91.75 84 GLY A O 1
ATOM 626 N N . PRO A 1 85 ? 1.282 12.090 9.416 1.00 94.88 85 PRO A N 1
ATOM 627 C CA . PRO A 1 85 ? -0.032 12.514 8.918 1.00 94.88 85 PRO A CA 1
ATOM 628 C C . PRO A 1 85 ? -0.185 12.374 7.396 1.00 94.88 85 PRO A C 1
ATOM 630 O O . PRO A 1 85 ? 0.821 12.382 6.689 1.00 94.88 85 PRO A O 1
ATOM 633 N N . GLY A 1 86 ? -1.418 12.230 6.896 1.00 94.69 86 GLY A N 1
ATOM 634 C CA . GLY A 1 86 ? -1.690 12.049 5.461 1.00 94.69 86 GLY A CA 1
ATOM 635 C C . GLY A 1 86 ? -3.055 11.429 5.143 1.00 94.69 86 GLY A C 1
ATOM 636 O O . GLY A 1 86 ? -3.770 11.001 6.053 1.00 94.69 86 GLY A O 1
ATOM 637 N N . THR A 1 87 ? -3.406 11.358 3.851 1.00 96.44 87 THR A N 1
ATOM 638 C CA . THR A 1 87 ? -4.639 10.698 3.379 1.00 96.44 87 THR A CA 1
ATOM 639 C C . THR A 1 87 ? -4.374 9.603 2.344 1.00 96.44 87 THR A C 1
ATOM 641 O O . THR A 1 87 ? -3.640 9.816 1.383 1.00 96.44 87 THR A O 1
ATOM 644 N N . VAL A 1 88 ? -5.018 8.447 2.500 1.00 97.25 88 VAL A N 1
ATOM 645 C CA . VAL A 1 88 ? -5.121 7.409 1.467 1.00 97.25 88 VAL A CA 1
ATOM 646 C C . VAL A 1 88 ? -6.496 7.517 0.814 1.00 97.25 88 VAL A C 1
ATOM 648 O O . VAL A 1 88 ? -7.525 7.373 1.480 1.00 97.25 88 VAL A O 1
ATOM 651 N N . PHE A 1 89 ? -6.502 7.819 -0.481 1.00 96.81 89 PHE A N 1
ATOM 652 C CA . PHE A 1 89 ? -7.685 7.990 -1.315 1.00 96.81 89 PHE A CA 1
ATOM 653 C C . PHE A 1 89 ? -7.932 6.754 -2.186 1.00 96.81 89 PHE A C 1
ATOM 655 O O . PHE A 1 89 ? -7.003 6.023 -2.537 1.00 96.81 89 PHE A O 1
ATOM 662 N N . ASN A 1 90 ? -9.200 6.570 -2.560 1.00 95.75 90 ASN A N 1
ATOM 663 C CA . ASN A 1 90 ? -9.668 5.598 -3.554 1.00 95.75 90 ASN A CA 1
ATOM 664 C C . ASN A 1 90 ? -9.186 4.160 -3.303 1.00 95.75 90 ASN A C 1
ATOM 666 O O . ASN A 1 90 ? -8.949 3.401 -4.240 1.00 95.75 90 ASN A O 1
ATOM 670 N N . GLY A 1 91 ? -9.040 3.807 -2.026 1.00 96.44 91 GLY A N 1
ATOM 671 C CA . GLY A 1 91 ? -8.627 2.490 -1.585 1.00 96.44 91 GLY A CA 1
ATOM 672 C C . GLY A 1 91 ? -8.094 2.489 -0.161 1.00 96.44 91 GLY A C 1
ATOM 673 O O . GLY A 1 91 ? -7.930 3.523 0.493 1.00 96.44 91 GLY A O 1
ATOM 674 N N . GLY A 1 92 ? -7.855 1.280 0.318 1.00 97.44 92 GLY A N 1
ATOM 675 C CA . GLY A 1 92 ? -7.377 0.970 1.647 1.00 97.44 92 GLY A CA 1
ATOM 676 C C . GLY A 1 92 ? -5.859 0.881 1.788 1.00 97.44 92 GLY A C 1
ATOM 677 O O . GLY A 1 92 ? -5.089 1.240 0.889 1.00 97.44 92 GLY A O 1
ATOM 678 N N . VAL A 1 93 ? -5.441 0.344 2.933 1.00 98.12 93 VAL A N 1
ATOM 679 C CA . VAL A 1 93 ? -4.049 0.013 3.259 1.00 98.12 93 VAL A CA 1
ATOM 680 C C . VAL A 1 93 ? -3.942 -1.480 3.553 1.00 98.12 93 VAL A C 1
ATOM 682 O O . VAL A 1 93 ? -4.649 -1.985 4.424 1.00 98.12 93 VAL A O 1
ATOM 685 N N . PHE A 1 94 ? -3.021 -2.160 2.875 1.00 98.50 94 PHE A N 1
ATOM 686 C CA . PHE A 1 94 ? -2.625 -3.531 3.184 1.00 98.50 94 PHE A CA 1
ATOM 687 C C . PHE A 1 94 ? -1.187 -3.574 3.711 1.00 98.50 94 PHE A C 1
ATOM 689 O O . PHE A 1 94 ? -0.293 -2.935 3.146 1.00 98.50 94 PHE A O 1
ATOM 696 N N . ALA A 1 95 ? -0.946 -4.375 4.749 1.00 98.44 95 ALA A N 1
ATOM 697 C CA . ALA A 1 95 ? 0.391 -4.695 5.236 1.00 98.44 95 ALA A CA 1
ATOM 698 C C . ALA A 1 95 ? 0.547 -6.194 5.524 1.00 98.44 95 ALA A C 1
ATOM 700 O O . ALA A 1 95 ? -0.201 -6.771 6.317 1.00 98.44 95 ALA A O 1
ATOM 701 N N . GLY A 1 96 ? 1.593 -6.805 4.962 1.00 97.94 96 GLY A N 1
ATOM 702 C CA . GLY A 1 96 ? 2.004 -8.171 5.303 1.00 97.94 96 GLY A CA 1
ATOM 703 C C . GLY A 1 96 ? 2.509 -8.324 6.746 1.00 97.94 96 GLY A C 1
ATOM 704 O O . GLY A 1 96 ? 2.645 -9.441 7.237 1.00 97.94 96 GLY A O 1
ATOM 705 N N . GLY A 1 97 ? 2.774 -7.214 7.437 1.00 97.88 97 GLY A N 1
ATOM 706 C CA . GLY A 1 97 ? 3.151 -7.139 8.845 1.00 97.88 97 GLY A CA 1
ATOM 707 C C . GLY A 1 97 ? 2.233 -6.210 9.640 1.00 97.88 97 GLY A C 1
ATOM 708 O O . GLY A 1 97 ? 1.011 -6.290 9.552 1.00 97.88 97 GLY A O 1
ATOM 709 N N . ASN A 1 98 ? 2.824 -5.339 10.458 1.00 98.44 98 ASN A N 1
ATOM 710 C CA . ASN A 1 98 ? 2.093 -4.416 11.324 1.00 98.44 98 ASN A CA 1
ATOM 711 C C . ASN A 1 98 ? 1.752 -3.101 10.617 1.00 98.44 98 ASN A C 1
ATOM 713 O O . ASN A 1 98 ? 2.477 -2.646 9.732 1.00 98.44 98 ASN A O 1
ATOM 717 N N . ILE A 1 99 ? 0.704 -2.433 11.095 1.00 98.69 99 ILE A N 1
ATOM 718 C CA . ILE A 1 99 ? 0.345 -1.077 10.678 1.00 98.69 99 ILE A CA 1
ATOM 719 C C . ILE A 1 99 ? 0.398 -0.140 11.885 1.00 98.69 99 ILE A C 1
ATOM 721 O O . ILE A 1 99 ? -0.205 -0.402 12.926 1.00 98.69 99 ILE A O 1
ATOM 725 N N . GLN A 1 100 ? 1.089 0.985 11.727 1.00 98.44 100 GLN A N 1
ATOM 726 C CA . GLN A 1 100 ? 1.104 2.105 12.659 1.00 98.44 100 GLN A CA 1
ATOM 727 C C . GLN A 1 100 ? 0.592 3.357 11.946 1.00 98.44 100 GLN A C 1
ATOM 729 O O . GLN A 1 100 ? 1.229 3.847 11.015 1.00 98.44 100 GLN A O 1
ATOM 734 N N . LEU A 1 101 ? -0.555 3.876 12.385 1.00 97.75 101 LEU A N 1
ATOM 735 C CA . LEU A 1 101 ? -1.183 5.065 11.816 1.00 97.75 101 LEU A CA 1
ATOM 736 C C . LEU A 1 101 ? -1.208 6.214 12.831 1.00 97.75 101 LEU A C 1
ATOM 738 O O . LEU A 1 101 ? -1.640 6.021 13.973 1.00 97.75 101 LEU A O 1
ATOM 742 N N . LYS A 1 102 ? -0.806 7.419 12.413 1.00 97.25 102 LYS A N 1
ATOM 743 C CA . LYS A 1 102 ? -0.836 8.630 13.248 1.00 97.25 102 LYS A CA 1
ATOM 744 C C . LYS A 1 102 ? -1.391 9.831 12.484 1.00 97.25 102 LYS A C 1
ATOM 746 O O . LYS A 1 102 ? -0.816 10.224 11.478 1.00 97.25 102 LYS A O 1
ATOM 751 N N . ASN A 1 103 ? -2.452 10.465 12.987 1.00 96.06 103 ASN A N 1
ATOM 752 C CA . ASN A 1 103 ? -3.067 11.659 12.378 1.00 96.06 103 ASN A CA 1
ATOM 753 C C . ASN A 1 103 ? -3.435 11.464 10.893 1.00 96.06 103 ASN A C 1
ATOM 755 O O . ASN A 1 103 ? -3.004 12.215 10.019 1.00 96.06 103 ASN A O 1
ATOM 759 N N . TYR A 1 104 ? -4.204 10.419 10.607 1.00 96.56 104 TYR A N 1
ATOM 760 C CA . TYR A 1 104 ? -4.396 9.903 9.253 1.00 96.56 104 TYR A CA 1
ATOM 761 C C . TYR A 1 104 ? -5.850 10.017 8.757 1.00 96.56 104 TYR A C 1
ATOM 763 O O . TYR A 1 104 ? -6.791 10.161 9.537 1.00 96.56 104 TYR A O 1
ATOM 771 N N . CYS A 1 105 ? -6.057 9.871 7.452 1.00 97.12 105 CYS A N 1
ATOM 772 C CA . CYS A 1 105 ? -7.361 9.568 6.863 1.00 97.12 105 CYS A CA 1
ATOM 773 C C . CYS A 1 105 ? -7.201 8.415 5.865 1.00 97.12 105 CYS A C 1
ATOM 775 O O . CYS A 1 105 ? -6.396 8.509 4.946 1.00 97.12 105 CYS A O 1
ATOM 777 N N . VAL A 1 106 ? -7.932 7.314 6.037 1.00 98.00 106 VAL A N 1
ATOM 778 C CA . VAL A 1 106 ? -7.952 6.199 5.077 1.00 98.00 106 VAL A CA 1
ATOM 779 C C . VAL A 1 106 ? -9.371 6.017 4.560 1.00 98.00 106 VAL A C 1
ATOM 781 O O . VAL A 1 106 ? -10.291 5.744 5.335 1.00 98.00 106 VAL A O 1
ATOM 784 N N . ARG A 1 107 ? -9.545 6.167 3.245 1.00 97.00 107 ARG A N 1
ATOM 785 C CA . ARG A 1 107 ? -10.831 6.032 2.549 1.00 97.00 107 ARG A CA 1
ATOM 786 C C . ARG A 1 107 ? -11.006 4.634 1.954 1.00 97.00 107 ARG A C 1
ATOM 788 O O . ARG A 1 107 ? -11.159 4.481 0.745 1.00 97.00 107 ARG A O 1
ATOM 795 N N . GLY A 1 108 ? -10.946 3.627 2.816 1.00 97.38 108 GLY A N 1
ATOM 796 C CA . GLY A 1 108 ? -11.037 2.219 2.449 1.00 97.38 108 GLY A CA 1
ATOM 797 C C . GLY A 1 108 ? -10.743 1.312 3.635 1.00 97.38 108 GLY A C 1
ATOM 798 O O . GLY A 1 108 ? -10.683 1.775 4.780 1.00 97.38 108 GLY A O 1
ATOM 799 N N . ASP A 1 109 ? -10.563 0.028 3.349 1.00 97.75 109 ASP A N 1
ATOM 800 C CA . ASP A 1 109 ? -10.281 -0.986 4.359 1.00 97.75 109 ASP A CA 1
ATOM 801 C C . ASP A 1 109 ? -8.819 -0.915 4.827 1.00 97.75 109 ASP A C 1
ATOM 803 O O . ASP A 1 109 ? -7.908 -0.562 4.082 1.00 97.75 109 ASP A O 1
ATOM 807 N N . VAL A 1 110 ? -8.563 -1.247 6.089 1.00 98.25 110 VAL A N 1
ATOM 808 C CA . VAL A 1 110 ? -7.205 -1.353 6.635 1.00 98.25 110 VAL A CA 1
ATOM 809 C C . VAL A 1 110 ? -6.989 -2.780 7.093 1.00 98.25 110 VAL A C 1
ATOM 811 O O . VAL A 1 110 ? -7.617 -3.238 8.045 1.00 98.25 110 VAL A O 1
ATOM 814 N N . THR A 1 111 ? -6.097 -3.477 6.401 1.00 98.50 111 THR A N 1
ATOM 815 C CA . THR A 1 111 ? -5.814 -4.897 6.606 1.00 98.50 111 THR A CA 1
ATOM 816 C C . THR A 1 111 ? -4.348 -5.091 6.956 1.00 98.50 111 THR A C 1
ATOM 818 O O . THR A 1 111 ? -3.461 -4.624 6.245 1.00 98.50 111 THR A O 1
ATOM 821 N N . ALA A 1 112 ? -4.091 -5.782 8.061 1.00 98.31 112 ALA A N 1
ATOM 822 C CA . ALA A 1 112 ? -2.758 -6.144 8.505 1.00 98.31 112 ALA A CA 1
ATOM 823 C C . ALA A 1 112 ? -2.724 -7.615 8.911 1.00 98.31 112 ALA A C 1
ATOM 825 O O . ALA A 1 112 ? -3.560 -8.078 9.694 1.00 98.31 112 ALA A O 1
ATOM 826 N N . ASN A 1 113 ? -1.698 -8.327 8.456 1.00 98.19 113 ASN A N 1
ATOM 827 C CA . ASN A 1 113 ? -1.415 -9.673 8.956 1.00 98.19 113 ASN A CA 1
ATOM 828 C C . ASN A 1 113 ? -0.818 -9.657 10.367 1.00 98.19 113 ASN A C 1
ATOM 830 O O . ASN A 1 113 ? -0.859 -10.669 11.059 1.00 98.19 113 ASN A O 1
ATOM 834 N N . GLY A 1 114 ? -0.300 -8.510 10.808 1.00 97.88 114 GLY A N 1
ATOM 835 C CA . GLY A 1 114 ? 0.069 -8.243 12.191 1.00 97.88 114 GLY A CA 1
ATOM 836 C C . GLY A 1 114 ? -0.931 -7.334 12.910 1.00 97.88 114 GLY A C 1
ATOM 837 O O . GLY A 1 114 ? -2.128 -7.286 12.615 1.00 97.88 114 GLY A O 1
ATOM 838 N N . ARG A 1 115 ? -0.414 -6.570 13.874 1.00 98.06 115 ARG A N 1
ATOM 839 C CA . ARG A 1 115 ? -1.191 -5.650 14.709 1.00 98.06 115 ARG A CA 1
ATOM 840 C C . ARG A 1 115 ? -1.407 -4.301 14.021 1.00 98.06 115 ARG A C 1
ATOM 842 O O . ARG A 1 115 ? -0.502 -3.772 13.376 1.00 98.06 115 ARG A O 1
ATOM 849 N N . ILE A 1 116 ? -2.575 -3.700 14.258 1.00 98.38 116 ILE A N 1
ATOM 850 C CA . ILE A 1 116 ? -2.902 -2.332 13.837 1.00 98.38 116 ILE A CA 1
ATOM 851 C C . ILE A 1 116 ? -2.912 -1.413 15.064 1.00 98.38 116 ILE A C 1
ATOM 853 O O . ILE A 1 116 ? -3.748 -1.551 15.954 1.00 98.38 116 ILE A O 1
ATOM 857 N N . ASN A 1 117 ? -1.996 -0.447 15.101 1.00 98.06 117 ASN A N 1
ATOM 858 C CA . ASN A 1 117 ? -1.962 0.623 16.094 1.00 98.06 117 ASN A CA 1
ATOM 859 C C . ASN A 1 117 ? -2.363 1.937 15.429 1.00 98.06 117 ASN A C 1
ATOM 861 O O . ASN A 1 117 ? -1.720 2.382 14.483 1.00 98.06 117 ASN A O 1
ATOM 865 N N . LYS A 1 118 ? -3.412 2.573 15.944 1.00 96.88 118 LYS A N 1
ATOM 866 C CA . LYS A 1 118 ? -3.974 3.808 15.395 1.00 96.88 118 LYS A CA 1
ATOM 867 C C . LYS A 1 118 ? -4.033 4.890 16.466 1.00 96.88 118 LYS A C 1
ATOM 869 O O . LYS A 1 118 ? -4.522 4.636 17.563 1.00 96.88 118 LYS A O 1
ATOM 874 N N . ASN A 1 119 ? -3.544 6.083 16.143 1.00 97.06 119 ASN A N 1
ATOM 875 C CA . ASN A 1 119 ? -3.577 7.244 17.026 1.00 97.06 119 ASN A CA 1
ATOM 876 C C . ASN A 1 119 ? -4.004 8.502 16.257 1.00 97.06 119 ASN A C 1
ATOM 878 O O . ASN A 1 119 ? -3.211 9.074 15.509 1.00 97.06 119 ASN A O 1
ATOM 882 N N . GLY A 1 120 ? -5.254 8.924 16.463 1.00 92.06 120 GLY A N 1
ATOM 883 C CA . GLY A 1 120 ? -5.865 10.059 15.767 1.00 92.06 120 GLY A CA 1
ATOM 884 C C . GLY A 1 120 ? -6.135 9.776 14.286 1.00 92.06 120 GLY A C 1
ATOM 885 O O . GLY A 1 120 ? -5.344 9.116 13.624 1.00 92.06 120 GLY A O 1
ATOM 886 N N . GLY A 1 121 ? -7.243 10.287 13.748 1.00 95.50 121 GLY A N 1
ATOM 887 C CA . GLY A 1 121 ? -7.608 10.098 12.340 1.00 95.50 121 GLY A CA 1
ATOM 888 C C . GLY A 1 121 ? -8.876 9.278 12.110 1.00 95.50 121 GLY A C 1
ATOM 889 O O . GLY A 1 121 ? -9.610 8.972 13.048 1.00 95.50 121 GLY A O 1
ATOM 890 N N . THR A 1 122 ? -9.145 8.939 10.847 1.00 97.31 122 THR A N 1
ATOM 891 C CA . THR A 1 122 ? -10.369 8.238 10.415 1.00 97.31 122 THR A CA 1
ATOM 892 C C . THR A 1 122 ? -10.077 7.099 9.438 1.00 97.31 122 THR A C 1
ATOM 894 O O . THR A 1 122 ? -9.193 7.207 8.589 1.00 97.31 122 THR A O 1
ATOM 897 N N . ILE A 1 123 ? -10.828 6.001 9.565 1.00 98.06 123 ILE A N 1
ATOM 898 C CA . ILE A 1 123 ? -10.904 4.900 8.590 1.00 98.06 123 ILE A CA 1
ATOM 899 C C . ILE A 1 123 ? -12.373 4.792 8.202 1.00 98.06 123 ILE A C 1
ATOM 901 O O . ILE A 1 123 ? -13.212 4.674 9.093 1.00 98.06 123 ILE A O 1
ATOM 905 N N . THR A 1 124 ? -12.689 4.871 6.911 1.00 97.56 124 THR A N 1
ATOM 906 C CA . THR A 1 124 ? -14.079 4.735 6.441 1.00 97.56 124 THR A CA 1
ATOM 907 C C . THR A 1 124 ? -14.484 3.282 6.205 1.00 97.56 124 THR A C 1
ATOM 909 O O . THR A 1 124 ? -15.675 2.987 6.207 1.00 97.56 124 THR A O 1
ATOM 912 N N . GLY A 1 125 ? -13.516 2.394 5.965 1.00 96.81 125 GLY A N 1
ATOM 913 C CA . GLY A 1 125 ? -13.737 0.968 5.744 1.00 96.81 125 GLY A CA 1
ATOM 914 C C . GLY A 1 125 ? -13.565 0.108 6.997 1.00 96.81 125 GLY A C 1
ATOM 915 O O . GLY A 1 125 ? -13.508 0.589 8.133 1.00 96.81 125 GLY A O 1
ATOM 916 N N . LYS A 1 126 ? -13.482 -1.201 6.773 1.00 97.00 126 LYS A N 1
ATOM 917 C CA . LYS A 1 126 ? -13.272 -2.217 7.805 1.00 97.00 126 LYS A CA 1
ATOM 918 C C . LYS A 1 126 ? -11.823 -2.232 8.274 1.00 97.00 126 LYS A C 1
ATOM 920 O O . LYS A 1 126 ? -10.904 -1.833 7.564 1.00 97.00 126 LYS A O 1
ATOM 925 N N . ILE A 1 127 ? -11.625 -2.722 9.494 1.00 97.62 127 ILE A N 1
ATOM 926 C CA . ILE A 1 127 ? -10.300 -2.938 10.073 1.00 97.62 127 ILE A CA 1
ATOM 927 C C . ILE A 1 127 ? -10.139 -4.433 10.324 1.00 97.62 127 ILE A C 1
ATOM 929 O O . ILE A 1 127 ? -10.866 -4.992 11.145 1.00 97.62 127 ILE A O 1
ATOM 933 N N . SER A 1 128 ? -9.161 -5.041 9.661 1.00 97.75 128 SER A N 1
ATOM 934 C CA . SER A 1 128 ? -8.809 -6.455 9.788 1.00 97.75 128 SER A CA 1
ATOM 935 C C . SER A 1 128 ? -7.381 -6.558 10.316 1.00 97.75 128 SER A C 1
ATOM 937 O O . SER A 1 128 ? -6.426 -6.254 9.609 1.00 97.75 128 SER A O 1
ATOM 939 N N . GLN A 1 129 ? -7.228 -6.939 11.583 1.00 96.94 129 GLN A N 1
ATOM 940 C CA . GLN A 1 129 ? -5.928 -7.150 12.232 1.00 96.94 129 GLN A CA 1
ATOM 941 C C . GLN A 1 129 ? -5.699 -8.642 12.461 1.00 96.94 129 GLN A C 1
ATOM 943 O O . GLN A 1 129 ? -6.656 -9.361 12.747 1.00 96.94 129 GLN A O 1
ATOM 948 N N . ASN A 1 130 ? -4.446 -9.092 12.395 1.00 96.31 130 ASN A N 1
ATOM 949 C CA . ASN A 1 130 ? -4.096 -10.516 12.418 1.00 96.31 130 ASN A CA 1
ATOM 950 C C . ASN A 1 130 ? -4.895 -11.327 11.376 1.00 96.31 130 ASN A C 1
ATOM 952 O O . ASN A 1 130 ? -5.336 -12.437 11.661 1.00 96.31 130 ASN A O 1
ATOM 956 N N . ALA A 1 131 ? -5.127 -10.743 10.195 1.00 90.75 131 ALA A N 1
ATOM 957 C CA . ALA A 1 131 ? -6.077 -11.267 9.213 1.00 90.75 131 ALA A CA 1
ATOM 958 C C . ALA A 1 131 ? -5.612 -12.566 8.523 1.00 90.75 131 ALA A C 1
ATOM 960 O O . ALA A 1 131 ? -6.443 -13.328 8.046 1.00 90.75 131 ALA A O 1
ATOM 961 N N . ALA A 1 132 ? -4.299 -12.837 8.516 1.00 89.75 132 ALA A N 1
ATOM 962 C CA . ALA A 1 132 ? -3.678 -13.933 7.762 1.00 89.75 132 ALA A CA 1
ATOM 963 C C . ALA A 1 132 ? -4.029 -13.921 6.255 1.00 89.75 132 ALA A C 1
ATOM 965 O O . ALA A 1 132 ? -4.052 -14.965 5.603 1.00 89.75 132 ALA A O 1
ATOM 966 N N . ASP A 1 133 ? -4.261 -12.730 5.703 1.00 88.19 133 ASP A N 1
ATOM 967 C CA . ASP A 1 133 ? -4.617 -12.515 4.307 1.00 88.19 133 ASP A CA 1
ATOM 968 C C . ASP A 1 133 ? -3.392 -12.609 3.389 1.00 88.19 133 ASP A C 1
ATOM 970 O O . ASP A 1 133 ? -2.253 -12.293 3.754 1.00 88.19 133 ASP A O 1
ATOM 974 N N . VAL A 1 134 ? -3.623 -13.024 2.147 1.00 87.88 134 VAL A N 1
ATOM 975 C CA . VAL A 1 134 ? -2.581 -13.040 1.117 1.00 87.88 134 VAL A CA 1
ATOM 976 C C . VAL A 1 134 ? -2.354 -11.614 0.623 1.00 87.88 134 VAL A C 1
ATOM 978 O O . VAL A 1 134 ? -3.305 -10.902 0.310 1.00 87.88 134 VAL A O 1
ATOM 981 N N . SER A 1 135 ? -1.086 -11.199 0.521 1.00 90.50 135 SER A N 1
ATOM 982 C CA . SER A 1 135 ? -0.742 -9.908 -0.081 1.00 90.50 135 SER A CA 1
ATOM 983 C C . SER A 1 135 ? -1.352 -9.793 -1.481 1.00 90.50 135 SER A C 1
ATOM 985 O O . SER A 1 135 ? -1.134 -10.697 -2.292 1.00 90.50 135 SER A O 1
ATOM 987 N N . PRO A 1 136 ? -2.033 -8.678 -1.814 1.00 91.50 136 PRO A N 1
ATOM 988 C CA . PRO A 1 136 ? -2.593 -8.475 -3.151 1.00 91.50 136 PRO A CA 1
ATOM 989 C C . PRO A 1 136 ? -1.497 -8.410 -4.228 1.00 91.50 136 PRO A C 1
ATOM 991 O O . PRO A 1 136 ? -1.773 -8.552 -5.414 1.00 91.50 136 PRO A O 1
ATOM 994 N N . ILE A 1 137 ? -0.237 -8.228 -3.815 1.00 92.25 137 ILE A N 1
ATOM 995 C CA . ILE A 1 137 ? 0.938 -8.250 -4.681 1.00 92.25 137 ILE A CA 1
ATOM 996 C C . ILE A 1 137 ? 1.851 -9.403 -4.267 1.00 92.25 137 ILE A C 1
ATOM 998 O O . ILE A 1 137 ? 2.373 -9.438 -3.147 1.00 92.25 137 ILE A O 1
ATOM 1002 N N . GLY A 1 138 ? 2.126 -10.306 -5.208 1.00 92.31 138 GLY A N 1
ATOM 1003 C CA . GLY A 1 138 ? 3.216 -11.270 -5.097 1.00 92.31 138 GLY A CA 1
ATOM 1004 C C . GLY A 1 138 ? 4.561 -10.603 -5.388 1.00 92.31 138 GLY A C 1
ATOM 1005 O O . GLY A 1 138 ? 5.049 -10.663 -6.511 1.00 92.31 138 GLY A O 1
ATOM 1006 N N . PHE A 1 139 ? 5.185 -9.953 -4.402 1.00 92.69 139 PHE A N 1
ATOM 1007 C CA . PHE A 1 139 ? 6.434 -9.206 -4.636 1.00 92.69 139 PHE A CA 1
ATOM 1008 C C . PHE A 1 139 ? 7.580 -10.075 -5.180 1.00 92.69 139 PHE A C 1
ATOM 1010 O O . PHE A 1 139 ? 8.354 -9.608 -6.013 1.00 92.69 139 PHE A O 1
ATOM 1017 N N . ALA A 1 140 ? 7.664 -11.348 -4.777 1.00 91.31 140 ALA A N 1
ATOM 1018 C CA . ALA A 1 140 ? 8.674 -12.279 -5.286 1.00 91.31 140 ALA A CA 1
ATOM 1019 C C . ALA A 1 140 ? 8.466 -12.633 -6.772 1.00 91.31 140 ALA A C 1
ATOM 1021 O O . ALA A 1 140 ? 9.424 -12.653 -7.552 1.00 91.31 140 ALA A O 1
ATOM 1022 N N . SER A 1 141 ? 7.218 -12.875 -7.188 1.00 90.25 141 SER A N 1
ATOM 1023 C CA . SER A 1 141 ? 6.898 -13.145 -8.593 1.00 90.25 141 SER A CA 1
ATOM 1024 C C . SER A 1 141 ? 7.038 -11.883 -9.444 1.00 90.25 141 SER A C 1
ATOM 1026 O O . SER A 1 141 ? 7.616 -11.949 -10.527 1.00 90.25 141 SER A O 1
ATOM 1028 N N . ALA A 1 142 ? 6.619 -10.722 -8.928 1.00 91.38 142 ALA A N 1
ATOM 1029 C CA . ALA A 1 142 ? 6.829 -9.426 -9.571 1.00 91.38 142 ALA A CA 1
ATOM 1030 C C . ALA A 1 142 ? 8.321 -9.132 -9.798 1.00 91.38 142 ALA A C 1
ATOM 1032 O O . ALA A 1 142 ? 8.706 -8.716 -10.889 1.00 91.38 142 ALA A O 1
ATOM 1033 N N . TYR A 1 143 ? 9.168 -9.399 -8.797 1.00 90.94 143 TYR A N 1
ATOM 1034 C CA . TYR A 1 143 ? 10.618 -9.242 -8.912 1.00 90.94 143 TYR A CA 1
ATOM 1035 C C . TYR A 1 143 ? 11.204 -10.146 -9.991 1.00 90.94 143 TYR A C 1
ATOM 1037 O O . TYR A 1 143 ? 11.958 -9.682 -10.845 1.00 90.94 143 TYR A O 1
ATOM 1045 N N . SER A 1 144 ? 10.822 -11.424 -9.983 1.00 91.00 144 SER A N 1
ATOM 1046 C CA . SER A 1 144 ? 11.299 -12.402 -10.964 1.00 91.00 144 SER A CA 1
ATOM 1047 C C . SER A 1 144 ? 10.906 -12.000 -12.390 1.00 91.00 144 SER A C 1
ATOM 1049 O O . SER A 1 144 ? 11.745 -12.008 -13.289 1.00 91.00 144 SER A O 1
ATOM 1051 N N . TYR A 1 145 ? 9.655 -11.570 -12.582 1.00 90.69 145 TYR A N 1
ATOM 1052 C CA . TYR A 1 145 ? 9.138 -11.106 -13.870 1.00 90.69 145 TYR A CA 1
ATOM 1053 C C . TYR A 1 145 ? 9.872 -9.860 -14.380 1.00 90.69 145 TYR A C 1
ATOM 1055 O O . TYR A 1 145 ? 10.343 -9.839 -15.519 1.00 90.69 145 TYR A O 1
ATOM 1063 N N . LEU A 1 146 ? 10.005 -8.829 -13.540 1.00 89.88 146 LEU A N 1
ATOM 1064 C CA . LEU A 1 146 ? 10.645 -7.571 -13.928 1.00 89.88 146 LEU A CA 1
ATOM 1065 C C . LEU A 1 146 ? 12.153 -7.739 -14.150 1.00 89.88 146 LEU A C 1
ATOM 1067 O O . LEU A 1 146 ? 12.699 -7.141 -15.074 1.00 89.88 146 LEU A O 1
ATOM 1071 N N . SER A 1 147 ? 12.810 -8.611 -13.382 1.00 90.31 147 SER A N 1
ATOM 1072 C CA . SER A 1 147 ? 14.224 -8.950 -13.583 1.00 90.31 147 SER A CA 1
ATOM 1073 C C . SER A 1 147 ? 14.436 -9.702 -14.897 1.00 90.31 147 SER A C 1
ATOM 1075 O O . SER A 1 147 ? 15.314 -9.344 -15.677 1.00 90.31 147 SER A O 1
ATOM 1077 N N . SER A 1 148 ? 13.599 -10.703 -15.190 1.00 89.12 148 SER A N 1
ATOM 1078 C CA . SER A 1 148 ? 13.656 -11.440 -16.458 1.00 89.12 148 SER A CA 1
ATOM 1079 C C . SER A 1 148 ? 13.375 -10.532 -17.658 1.00 89.12 148 SER A C 1
ATOM 1081 O O . SER A 1 148 ? 14.109 -10.572 -18.644 1.00 89.12 148 SER A O 1
ATOM 1083 N N . THR A 1 149 ? 12.378 -9.652 -17.544 1.00 88.25 149 THR A N 1
ATOM 1084 C CA . THR A 1 149 ? 12.067 -8.642 -18.562 1.00 88.25 149 THR A CA 1
ATOM 1085 C C . THR A 1 149 ? 13.248 -7.704 -18.786 1.00 88.25 149 THR A C 1
ATOM 1087 O O . THR A 1 149 ? 13.639 -7.472 -19.925 1.00 88.25 149 THR A O 1
ATOM 1090 N N . SER A 1 150 ? 13.856 -7.196 -17.710 1.00 88.06 150 SER A N 1
ATOM 1091 C CA . SER A 1 150 ? 15.021 -6.313 -17.792 1.00 88.06 150 SER A CA 1
ATOM 1092 C C . SER A 1 150 ? 16.202 -6.991 -18.490 1.00 88.06 150 SER A C 1
ATOM 1094 O O . SER A 1 150 ? 16.804 -6.381 -19.370 1.00 88.06 150 SER A O 1
ATOM 1096 N N . LEU A 1 151 ? 16.484 -8.260 -18.175 1.00 89.44 151 LEU A N 1
ATOM 1097 C CA . LEU A 1 151 ? 17.523 -9.043 -18.852 1.00 89.44 151 LEU A CA 1
ATOM 1098 C C . LEU A 1 151 ? 17.211 -9.248 -20.339 1.00 89.44 151 LEU A C 1
ATOM 1100 O O . LEU A 1 151 ? 18.102 -9.105 -21.172 1.00 89.44 151 LEU A O 1
ATOM 1104 N N . SER A 1 152 ? 15.952 -9.538 -20.680 1.00 88.25 152 SER A N 1
ATOM 1105 C CA . SER A 1 152 ? 15.526 -9.685 -22.074 1.00 88.25 152 SER A CA 1
ATOM 1106 C C . SER A 1 152 ? 15.710 -8.388 -22.857 1.00 88.25 152 SER A C 1
ATOM 1108 O O . SER A 1 152 ? 16.242 -8.425 -23.961 1.00 88.25 152 SER A O 1
ATOM 1110 N N . LEU A 1 153 ? 15.305 -7.247 -22.289 1.00 85.19 153 LEU A N 1
ATOM 1111 C CA . LEU A 1 153 ? 15.462 -5.929 -22.912 1.00 85.19 153 LEU A CA 1
ATOM 1112 C C . LEU A 1 153 ? 16.940 -5.545 -23.054 1.00 85.19 153 LEU A C 1
ATOM 1114 O O . LEU A 1 153 ? 17.337 -5.020 -24.090 1.00 85.19 153 LEU A O 1
ATOM 1118 N N . ALA A 1 154 ? 17.767 -5.850 -22.051 1.00 86.69 154 ALA A N 1
ATOM 1119 C CA . ALA A 1 154 ? 19.207 -5.606 -22.096 1.00 86.69 154 ALA A CA 1
ATOM 1120 C C . ALA A 1 154 ? 19.927 -6.460 -23.156 1.00 86.69 154 ALA A C 1
ATOM 1122 O O . ALA A 1 154 ? 20.960 -6.045 -23.676 1.00 86.69 154 ALA A O 1
ATOM 1123 N N . ALA A 1 155 ? 19.388 -7.637 -23.484 1.00 87.81 155 ALA A N 1
ATOM 1124 C CA . ALA A 1 155 ? 19.922 -8.522 -24.515 1.00 87.81 155 ALA A CA 1
ATOM 1125 C C . ALA A 1 155 ? 19.465 -8.161 -25.943 1.00 87.81 155 ALA A C 1
ATOM 1127 O O . ALA A 1 155 ? 19.950 -8.764 -26.902 1.00 87.81 155 ALA A O 1
ATOM 1128 N N . MET A 1 156 ? 18.536 -7.211 -26.116 1.00 84.38 156 MET A N 1
ATOM 1129 C CA . MET A 1 156 ? 18.063 -6.818 -27.446 1.00 84.38 156 MET A CA 1
ATOM 1130 C C . MET A 1 156 ? 19.173 -6.106 -28.226 1.00 84.38 156 MET A C 1
ATOM 1132 O O . MET A 1 156 ? 19.787 -5.156 -27.742 1.00 84.38 156 MET A O 1
ATOM 1136 N N . ALA A 1 157 ? 19.412 -6.554 -29.462 1.00 81.50 157 ALA A N 1
ATOM 1137 C CA . ALA A 1 157 ? 20.367 -5.908 -30.353 1.00 81.50 157 ALA A CA 1
ATOM 1138 C C . ALA A 1 157 ? 19.925 -4.461 -30.662 1.00 81.50 157 ALA A C 1
ATOM 1140 O O . ALA A 1 157 ? 18.727 -4.224 -30.844 1.00 81.50 157 ALA A O 1
ATOM 1141 N N . PRO A 1 158 ? 20.856 -3.494 -30.770 1.00 76.62 158 PRO A N 1
ATOM 1142 C CA . PRO A 1 158 ? 20.516 -2.133 -31.164 1.00 76.62 158 PRO A CA 1
ATOM 1143 C C . PRO A 1 158 ? 19.866 -2.131 -32.549 1.00 76.62 158 PRO A C 1
ATOM 1145 O O . PRO A 1 158 ? 20.453 -2.608 -33.517 1.00 76.62 158 PRO A O 1
ATOM 1148 N N . THR A 1 159 ? 18.664 -1.571 -32.660 1.00 72.75 159 THR A N 1
ATOM 1149 C CA . THR A 1 159 ? 17.960 -1.426 -33.948 1.00 72.75 159 THR A CA 1
ATOM 1150 C C . THR A 1 159 ? 18.004 0.006 -34.484 1.00 72.75 159 THR A C 1
ATOM 1152 O O . THR A 1 159 ? 17.388 0.301 -35.505 1.00 72.75 159 THR A O 1
ATOM 1155 N N . GLY A 1 160 ? 18.684 0.917 -33.781 1.00 69.62 160 GLY A N 1
ATOM 1156 C CA . GLY A 1 160 ? 18.839 2.312 -34.184 1.00 69.62 160 GLY A CA 1
ATOM 1157 C C . GLY A 1 160 ? 20.032 2.502 -35.118 1.00 69.62 160 GLY A C 1
ATOM 1158 O O . GLY A 1 160 ? 21.137 2.066 -34.806 1.00 69.62 160 GLY A O 1
ATOM 1159 N N . ILE A 1 161 ? 19.818 3.192 -36.240 1.00 66.56 161 ILE A N 1
ATOM 1160 C CA . ILE A 1 161 ? 20.888 3.683 -37.114 1.00 66.56 161 ILE A CA 1
ATOM 1161 C C . ILE A 1 161 ? 21.188 5.122 -36.679 1.00 66.56 161 ILE A C 1
ATOM 1163 O O . ILE A 1 161 ? 20.367 6.012 -36.893 1.00 66.56 161 ILE A O 1
ATOM 1167 N N . THR A 1 162 ? 22.324 5.371 -36.030 1.00 65.75 162 THR A N 1
ATOM 1168 C CA . THR A 1 162 ? 22.752 6.737 -35.690 1.00 65.75 162 THR A CA 1
ATOM 1169 C C . THR A 1 162 ? 23.640 7.285 -36.800 1.00 65.75 162 THR A C 1
ATOM 1171 O O . THR A 1 162 ? 24.782 6.854 -36.945 1.00 65.75 162 THR A O 1
ATOM 1174 N N . TYR A 1 163 ? 23.134 8.248 -37.570 1.00 66.31 163 TYR A N 1
ATOM 1175 C CA . TYR A 1 163 ? 23.974 9.073 -38.436 1.00 66.31 163 TYR A CA 1
ATOM 1176 C C . TYR A 1 163 ? 24.513 10.238 -37.610 1.00 66.31 163 TYR A C 1
ATOM 1178 O O . TYR A 1 163 ? 23.746 11.091 -37.168 1.00 66.31 163 TYR A O 1
ATOM 1186 N N . VAL A 1 164 ? 25.824 10.259 -37.383 1.00 66.62 164 VAL A N 1
ATOM 1187 C CA . VAL A 1 164 ? 26.507 11.435 -36.838 1.00 66.62 164 VAL A CA 1
ATOM 1188 C C . VAL A 1 164 ? 27.080 12.185 -38.032 1.00 66.62 164 VAL A C 1
ATOM 1190 O O . VAL A 1 164 ? 27.983 11.682 -38.701 1.00 66.62 164 VAL A O 1
ATOM 1193 N N . SER A 1 165 ? 26.500 13.337 -38.356 1.00 62.50 165 SER A N 1
ATOM 1194 C CA . SER A 1 165 ? 27.076 14.243 -39.351 1.00 62.50 165 SER A CA 1
ATOM 1195 C C . SER A 1 165 ? 28.353 14.865 -38.766 1.00 62.50 165 SER A C 1
ATOM 1197 O O . SER A 1 165 ? 28.301 15.283 -37.605 1.00 62.50 165 SER A O 1
ATOM 1199 N N . PRO A 1 166 ? 29.476 14.888 -39.508 1.00 65.75 166 PRO A N 1
ATOM 1200 C CA . PRO A 1 166 ? 30.721 15.517 -39.065 1.00 65.75 166 PRO A CA 1
ATOM 1201 C C . PRO A 1 166 ? 30.598 17.035 -38.899 1.00 65.75 166 PRO A C 1
ATOM 1203 O O . PRO A 1 166 ? 29.739 17.645 -39.580 1.00 65.75 166 PRO A O 1
#

Radius of gyration: 24.84 Å; chains: 1; bounding box: 49×39×89 Å